Protein AF-A0A7S2XBC8-F1 (afdb_monomer)

Radius of gyration: 17.73 Å; Cα contacts (8 Å, |Δi|>4): 64; chains: 1; bounding box: 42×34×45 Å

Solvent-accessible surface area (backbone atoms only — not comparable to full-atom values): 6701 Å² total; per-residue (Å²): 125,57,74,66,45,65,72,53,76,74,55,89,76,81,88,74,84,79,74,72,63,86,49,64,77,62,72,65,73,50,96,62,77,83,68,76,88,70,92,78,57,51,81,41,81,68,49,72,50,68,39,73,52,100,85,59,77,63,46,72,45,80,35,26,44,48,54,52,51,53,52,51,52,52,48,39,64,75,67,66,66,53,95,85,63,82,82,87,84,80,55,59,68,86,38,77,75,33,67,97

Organism: NCBI:txid641309

Mean predicted aligned error: 10.99 Å

Foldseek 3Di:
DPPVCVVVPNPDDDDDPPPPPPPPVVVVVDPDDPDPDDDFDQQDFDDWAWDPDPPDHTDTDTDGNVRVVVVVVVCCVVVVDDPPDDDDQDDDCSDPVNVD

pLDDT: mean 78.54, std 16.35, range [44.0, 97.5]

Nearest PDB structures (foldseek):
  4d4h-assembly1_A  TM=7.473E-01  e=4.223E-03  Planktothrix agardhii
  4r0m-assembly2_A  TM=7.047E-01  e=3.021E-03  Microcystis aeruginosa PCC 7806
  4d4g-assembly1_A  TM=8.916E-01  e=2.408E-02  Planktothrix agardhii
  7ywk-assembly2_B  TM=5.951E-01  e=3.949E-03  Brevibacillus parabrevis

Secondary structure (DSSP, 8-state):
--HHHHHTTTPPP--------S-TTTTTSSSS---------TTSEEEEEEE--TTSSPEEEEEEHHHHHHHHHHHHHHHT--TT------S-TTSHHHH-

Structure (mmCIF, N/CA/C/O backbone):
data_AF-A0A7S2XBC8-F1
#
_entry.id   AF-A0A7S2XBC8-F1
#
loop_
_atom_site.group_PDB
_atom_site.id
_atom_site.type_symbol
_atom_site.label_atom_id
_atom_site.label_alt_id
_atom_site.label_comp_id
_atom_site.label_asym_id
_atom_site.label_entity_id
_atom_site.label_seq_id
_atom_site.pdbx_PDB_ins_code
_atom_site.Cartn_x
_atom_site.Cartn_y
_atom_site.Cartn_z
_atom_site.occupancy
_atom_site.B_iso_or_equiv
_atom_site.auth_seq_id
_atom_site.auth_comp_id
_atom_site.auth_asym_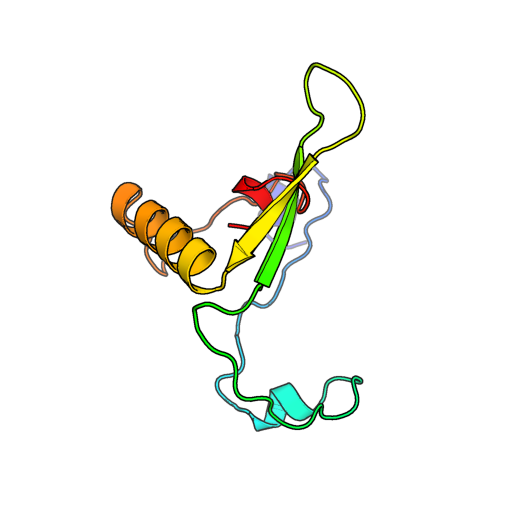id
_atom_site.auth_atom_id
_atom_site.pdbx_PDB_model_num
ATOM 1 N N . ALA A 1 1 ? 13.250 -27.328 -12.396 1.00 52.62 1 ALA A N 1
ATOM 2 C CA . ALA A 1 1 ? 13.415 -26.129 -11.556 1.00 52.62 1 ALA A CA 1
ATOM 3 C C . ALA A 1 1 ? 13.861 -25.007 -12.477 1.00 52.62 1 ALA A C 1
ATOM 5 O O . ALA A 1 1 ? 14.844 -25.220 -13.183 1.00 52.62 1 ALA A O 1
A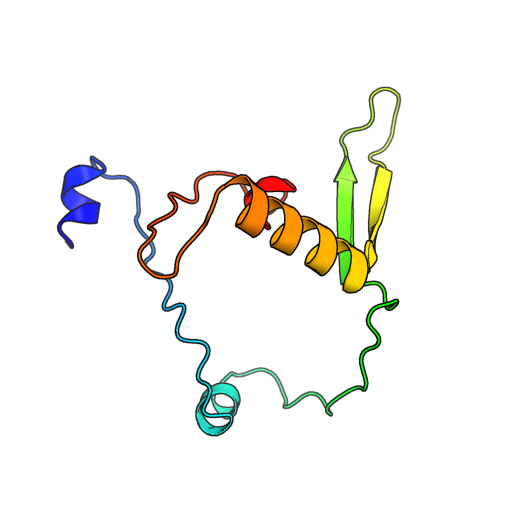TOM 6 N N . SER A 1 2 ? 13.113 -23.901 -12.550 1.00 68.00 2 SER A N 1
ATOM 7 C CA . SER A 1 2 ? 13.515 -22.716 -13.321 1.00 68.00 2 SER A CA 1
ATOM 8 C C . SER A 1 2 ? 14.901 -22.230 -12.863 1.00 68.00 2 SER A C 1
ATOM 10 O O . SER A 1 2 ? 15.338 -22.559 -11.754 1.00 68.00 2 SER A O 1
ATOM 12 N N . GLU A 1 3 ? 15.635 -21.494 -13.705 1.00 69.62 3 GLU A N 1
ATOM 13 C CA . GLU A 1 3 ? 16.976 -20.981 -13.356 1.00 69.62 3 GLU A CA 1
ATOM 14 C C . GLU A 1 3 ? 16.971 -20.210 -12.021 1.00 69.62 3 GLU A C 1
ATOM 16 O O . GLU A 1 3 ? 17.887 -20.361 -11.211 1.00 69.62 3 GLU A O 1
ATOM 21 N N . LEU A 1 4 ? 15.875 -19.499 -11.739 1.00 66.56 4 LEU A N 1
ATOM 22 C CA . LEU A 1 4 ? 15.596 -18.810 -10.476 1.00 66.56 4 LEU A CA 1
ATOM 23 C C . LEU A 1 4 ? 15.541 -19.751 -9.264 1.00 66.56 4 LEU A C 1
ATOM 25 O O . LEU A 1 4 ? 1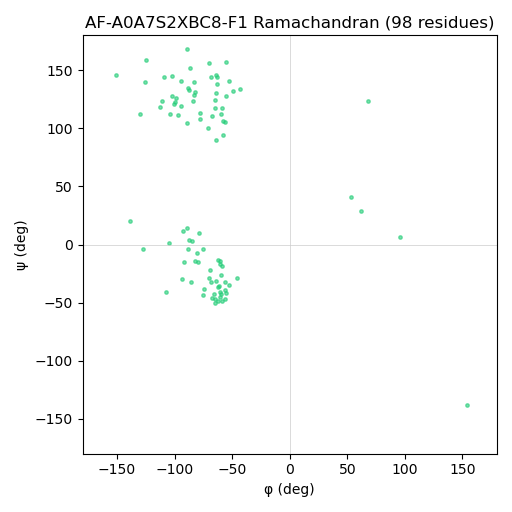6.167 -19.482 -8.241 1.00 66.56 4 LEU A O 1
ATOM 29 N N . SER A 1 5 ? 14.858 -20.891 -9.381 1.00 65.56 5 SER A N 1
ATOM 30 C CA . SER A 1 5 ? 14.781 -21.883 -8.300 1.00 65.56 5 SER A CA 1
ATOM 31 C C . SER A 1 5 ? 16.152 -22.492 -7.971 1.00 65.56 5 SER A C 1
ATOM 33 O O . SER A 1 5 ? 16.429 -22.800 -6.810 1.00 65.56 5 SER A O 1
ATOM 35 N N . ARG A 1 6 ? 17.045 -22.617 -8.964 1.00 70.94 6 ARG A N 1
ATOM 36 C CA . ARG A 1 6 ? 18.426 -23.079 -8.745 1.00 70.94 6 ARG A CA 1
ATOM 37 C C . ARG A 1 6 ? 19.301 -22.001 -8.099 1.00 70.94 6 ARG A C 1
ATOM 39 O O . ARG A 1 6 ? 20.120 -22.333 -7.246 1.00 70.94 6 ARG A O 1
ATOM 46 N N . ALA A 1 7 ? 19.120 -20.737 -8.485 1.00 72.50 7 ALA A N 1
ATOM 47 C CA . ALA A 1 7 ? 19.868 -19.602 -7.946 1.00 72.50 7 ALA A CA 1
ATOM 48 C C . ALA A 1 7 ? 19.533 -19.302 -6.472 1.00 72.50 7 ALA A C 1
ATOM 50 O O . ALA A 1 7 ? 20.410 -18.894 -5.716 1.00 72.50 7 ALA A O 1
ATOM 51 N N . LEU A 1 8 ? 18.291 -19.553 -6.043 1.00 75.12 8 LEU A N 1
ATOM 52 C CA . LEU A 1 8 ? 17.803 -19.230 -4.696 1.00 75.12 8 LEU A CA 1
ATOM 53 C C . LEU A 1 8 ? 18.016 -20.340 -3.647 1.00 75.12 8 LEU A C 1
ATOM 55 O O . LEU A 1 8 ? 17.437 -20.290 -2.566 1.00 75.12 8 LEU A O 1
ATOM 59 N N . GLY A 1 9 ? 18.849 -21.347 -3.932 1.00 77.31 9 GLY A N 1
ATOM 60 C CA . GLY A 1 9 ? 19.381 -22.249 -2.899 1.00 77.31 9 GLY A CA 1
ATOM 61 C C . GLY A 1 9 ? 18.344 -23.081 -2.130 1.00 77.31 9 GLY A C 1
ATOM 62 O O . GLY A 1 9 ? 18.586 -23.426 -0.977 1.00 77.31 9 GLY A O 1
ATOM 63 N N . GLY A 1 10 ? 17.203 -23.411 -2.745 1.00 76.50 10 GLY A N 1
ATOM 64 C CA . GLY A 1 10 ? 16.165 -24.250 -2.130 1.00 76.50 10 GLY A CA 1
ATOM 65 C C . GLY A 1 10 ? 15.014 -23.491 -1.462 1.00 76.50 10 GLY A C 1
ATOM 66 O O . GLY A 1 10 ? 14.158 -24.127 -0.848 1.00 76.50 10 GLY A O 1
ATOM 67 N N . ILE A 1 11 ? 14.952 -22.162 -1.599 1.00 71.94 11 ILE A N 1
ATOM 68 C CA . ILE A 1 11 ? 13.760 -21.386 -1.232 1.00 71.94 11 ILE A CA 1
ATOM 69 C C . ILE A 1 11 ? 12.588 -21.813 -2.139 1.00 71.94 11 ILE A C 1
ATOM 71 O O . ILE A 1 11 ? 12.764 -21.860 -3.361 1.00 71.94 11 ILE A O 1
ATOM 75 N N . PRO A 1 12 ? 11.398 -22.128 -1.586 1.00 67.69 12 PRO A N 1
ATOM 76 C CA . PRO A 1 12 ? 10.200 -22.359 -2.386 1.00 67.69 12 PRO A CA 1
ATOM 77 C C . PRO A 1 12 ? 9.881 -21.119 -3.226 1.00 67.69 12 PRO A C 1
ATOM 79 O O . PRO A 1 12 ? 9.615 -20.049 -2.685 1.00 67.69 12 PRO A O 1
ATOM 82 N N . VAL A 1 13 ? 9.922 -21.267 -4.548 1.00 65.38 13 VAL A N 1
ATOM 83 C CA . VAL A 1 13 ? 9.545 -20.215 -5.496 1.00 65.38 13 VAL A CA 1
ATOM 84 C C . VAL A 1 13 ? 8.132 -20.510 -5.972 1.00 65.38 13 VAL A C 1
ATOM 86 O O . VAL A 1 13 ? 7.872 -21.593 -6.497 1.00 65.38 13 VAL A O 1
ATOM 89 N N . VAL A 1 14 ? 7.229 -19.553 -5.781 1.00 67.56 14 VAL A N 1
ATOM 90 C CA . VAL A 1 14 ? 5.906 -19.559 -6.405 1.00 67.56 14 VAL A CA 1
ATOM 91 C C . VAL A 1 14 ? 5.958 -18.539 -7.532 1.00 67.56 14 VAL A C 1
ATOM 93 O O . VAL A 1 14 ? 6.114 -17.347 -7.280 1.00 67.56 14 VAL A O 1
ATOM 96 N N . GLU A 1 15 ? 5.885 -19.012 -8.773 1.00 66.12 15 GLU A N 1
ATOM 97 C CA . GLU A 1 15 ? 5.712 -18.139 -9.933 1.00 66.12 15 GLU A CA 1
ATOM 98 C C . GLU A 1 15 ? 4.231 -17.736 -9.975 1.00 66.12 15 GLU A C 1
ATOM 100 O O . GLU A 1 15 ? 3.352 -18.587 -10.111 1.00 66.12 15 GLU A O 1
ATOM 105 N N . MET A 1 16 ? 3.952 -16.451 -9.751 1.00 62.38 16 MET A N 1
ATOM 106 C CA . MET A 1 16 ? 2.614 -15.884 -9.904 1.00 62.38 16 MET A CA 1
ATOM 107 C C . MET A 1 16 ? 2.517 -15.304 -11.312 1.00 62.38 16 MET A C 1
ATOM 109 O O . MET A 1 16 ? 3.284 -14.402 -11.646 1.00 62.38 16 MET A O 1
ATOM 113 N N . ASP A 1 17 ? 1.597 -15.818 -12.127 1.00 61.38 17 ASP A N 1
ATOM 114 C CA . ASP A 1 17 ? 1.273 -15.199 -13.411 1.00 61.38 17 ASP A CA 1
ATOM 115 C C . ASP A 1 17 ? 0.598 -13.850 -13.135 1.00 61.38 17 ASP A C 1
ATOM 117 O O . ASP A 1 17 ? -0.502 -13.791 -12.585 1.00 61.38 17 ASP A O 1
ATOM 121 N N . VAL A 1 18 ? 1.297 -12.757 -13.452 1.00 54.16 18 VAL A N 1
ATOM 122 C CA . VAL A 1 18 ? 0.794 -11.378 -13.299 1.00 54.16 18 VAL A CA 1
ATOM 123 C C . VAL A 1 18 ? 0.135 -10.895 -14.594 1.00 54.16 18 VAL A C 1
ATOM 125 O O . VAL A 1 18 ? -0.161 -9.710 -14.736 1.00 54.16 18 VAL A O 1
ATOM 128 N N . GLU A 1 19 ? -0.125 -11.788 -15.555 1.00 49.03 19 GLU A N 1
ATOM 129 C CA . GLU A 1 19 ? -1.062 -11.477 -16.628 1.00 49.03 19 GLU A CA 1
ATOM 130 C C . GLU A 1 19 ? -2.446 -11.277 -16.000 1.00 49.03 19 GLU A C 1
ATOM 132 O O . GLU A 1 19 ? -3.240 -12.201 -15.840 1.00 49.03 19 GLU A O 1
ATOM 137 N N . ALA A 1 20 ? -2.745 -10.033 -15.618 1.00 48.16 20 ALA A N 1
ATOM 138 C CA . ALA A 1 20 ? -4.116 -9.585 -15.539 1.00 48.16 20 ALA A CA 1
ATOM 139 C C . ALA A 1 20 ? -4.683 -9.829 -16.934 1.00 48.16 20 ALA A C 1
ATOM 141 O O . ALA A 1 20 ? -4.311 -9.125 -17.878 1.00 48.16 20 ALA A O 1
ATOM 142 N N . SER A 1 21 ? -5.518 -10.859 -17.089 1.00 44.50 21 SER A N 1
ATOM 143 C CA . SER A 1 21 ? -6.190 -11.077 -18.356 1.00 44.50 21 SER A CA 1
ATOM 144 C C . SER A 1 21 ? -6.990 -9.804 -18.642 1.00 44.50 21 SER A C 1
ATOM 146 O O . SER A 1 21 ? -8.001 -9.497 -18.012 1.00 44.50 21 SER A O 1
ATOM 148 N N . SER A 1 22 ? -6.501 -9.003 -19.588 1.00 45.12 22 SER A N 1
ATOM 149 C CA . SER A 1 22 ? -7.299 -7.925 -20.183 1.00 45.12 22 SER A CA 1
ATOM 150 C C . SER A 1 22 ? -8.567 -8.496 -20.838 1.00 45.12 22 SER A C 1
ATOM 152 O O . SER A 1 22 ? -9.563 -7.793 -21.006 1.00 45.12 22 SER A O 1
ATOM 154 N N . ASP A 1 23 ? -8.563 -9.806 -21.101 1.00 44.00 23 ASP A N 1
ATOM 155 C CA . ASP A 1 23 ? -9.733 -10.616 -21.380 1.00 44.00 23 ASP A CA 1
ATOM 156 C C . ASP A 1 23 ? -10.587 -10.821 -20.122 1.00 44.00 23 ASP A C 1
ATOM 158 O O . ASP A 1 23 ? -10.363 -11.723 -19.312 1.00 44.00 23 ASP A O 1
ATOM 162 N N . ARG A 1 24 ? -11.662 -10.029 -20.022 1.00 50.19 24 ARG A N 1
ATOM 163 C CA . ARG A 1 24 ? -12.799 -10.265 -19.108 1.00 50.19 24 ARG A CA 1
ATOM 164 C C . ARG A 1 24 ? -13.295 -11.721 -19.128 1.00 50.19 24 ARG A C 1
ATOM 166 O O . ARG A 1 24 ? -13.789 -12.196 -18.114 1.00 50.19 24 ARG A O 1
ATOM 173 N N . ALA A 1 25 ? -13.141 -12.415 -20.257 1.00 50.34 25 ALA A N 1
ATOM 174 C CA . ALA A 1 25 ? -13.585 -13.793 -20.458 1.00 50.34 25 ALA A CA 1
ATOM 175 C C . ALA A 1 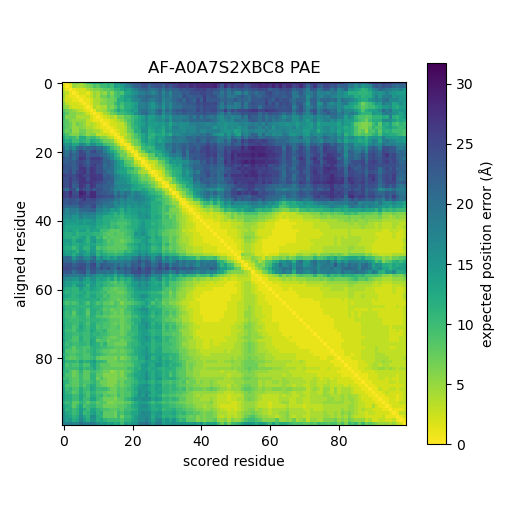25 ? -12.786 -14.842 -19.654 1.00 50.34 25 ALA A C 1
ATOM 177 O O . ALA A 1 25 ? -13.289 -15.937 -19.413 1.00 50.34 25 ALA A O 1
ATOM 178 N N . GLU A 1 26 ? -11.552 -14.548 -19.225 1.00 47.88 26 GLU A N 1
ATOM 179 C CA . GLU A 1 26 ? -10.797 -15.452 -18.339 1.00 47.88 26 GLU A CA 1
ATOM 180 C C . GLU A 1 26 ? -10.976 -15.120 -16.858 1.00 47.88 26 GLU A C 1
ATOM 182 O O . GLU A 1 26 ? -11.032 -16.037 -16.036 1.00 47.88 26 GLU A O 1
ATOM 187 N N . ALA A 1 27 ? -11.212 -13.846 -16.530 1.00 49.91 27 ALA A N 1
ATOM 188 C CA . ALA A 1 27 ? -11.665 -13.417 -15.207 1.00 49.91 27 ALA A CA 1
ATOM 189 C C . ALA A 1 27 ? -13.048 -13.993 -14.821 1.00 49.91 27 ALA A C 1
ATOM 191 O O . ALA A 1 27 ? -13.426 -13.941 -13.657 1.00 49.91 27 ALA A O 1
ATOM 192 N N . GLU A 1 28 ? -13.798 -14.566 -15.768 1.00 47.00 28 GLU A N 1
ATOM 193 C CA . GLU A 1 28 ? -15.060 -15.285 -15.530 1.00 47.00 28 GLU A CA 1
ATOM 194 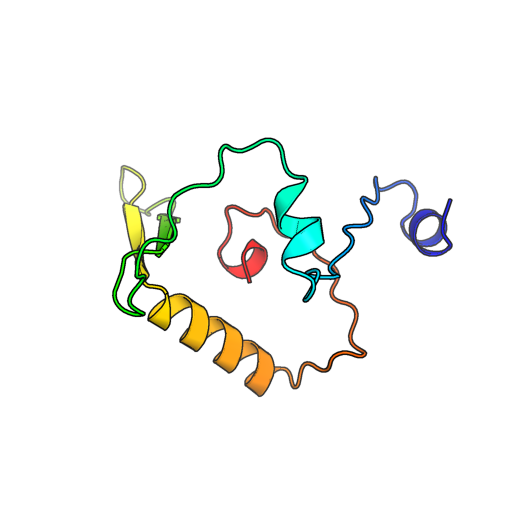C C . GLU A 1 28 ? -14.874 -16.750 -15.084 1.00 47.00 28 GLU A C 1
ATOM 196 O O . GLU A 1 28 ? -15.824 -17.367 -14.609 1.00 47.00 28 GLU A O 1
ATOM 201 N N . LYS A 1 29 ? -13.675 -17.342 -15.210 1.00 49.91 29 LYS A N 1
ATOM 202 C CA . LYS A 1 29 ? -13.445 -18.773 -14.892 1.00 49.91 29 LYS A CA 1
ATOM 203 C C . LYS A 1 29 ? -13.166 -19.054 -13.415 1.00 49.91 29 LYS A C 1
ATOM 205 O O . LYS A 1 29 ? -12.855 -20.187 -13.042 1.00 49.91 29 LYS A O 1
ATOM 210 N N . VAL A 1 30 ? -13.218 -18.034 -12.576 1.00 55.09 30 VAL A N 1
ATOM 211 C CA . VAL A 1 30 ? -12.807 -18.113 -11.180 1.00 55.09 30 VAL A CA 1
ATOM 212 C C . VAL A 1 30 ? -14.017 -18.399 -10.282 1.00 55.09 30 VAL A C 1
ATOM 214 O O . VAL A 1 30 ? -15.101 -17.894 -10.550 1.00 55.09 30 VAL A O 1
ATOM 217 N N . PRO A 1 31 ? -13.892 -19.244 -9.238 1.00 52.88 31 PRO A N 1
ATOM 218 C CA . PRO A 1 31 ? -15.037 -19.923 -8.612 1.00 52.88 31 PRO A CA 1
ATOM 219 C C . PRO A 1 31 ? -15.849 -19.048 -7.650 1.00 52.88 31 PRO A C 1
ATOM 221 O O . PRO A 1 31 ? -16.656 -19.571 -6.881 1.00 52.88 31 PRO A O 1
ATOM 224 N N . TRP A 1 32 ? -15.597 -17.743 -7.620 1.00 62.19 32 TRP A N 1
ATOM 225 C CA . TRP A 1 32 ? -16.427 -16.808 -6.880 1.00 62.19 32 TRP A CA 1
ATOM 226 C C . TRP A 1 32 ? -17.629 -16.459 -7.755 1.00 62.19 32 TRP A C 1
ATOM 228 O O . TRP A 1 32 ? -17.457 -16.125 -8.926 1.00 62.19 32 TRP A O 1
ATOM 238 N N . GLU A 1 33 ? -18.847 -16.571 -7.209 1.00 56.78 33 GLU A N 1
ATOM 239 C CA . GLU A 1 33 ? -20.056 -16.059 -7.869 1.00 56.78 33 GLU A CA 1
ATOM 240 C C . GLU A 1 33 ? -19.743 -14.677 -8.440 1.00 56.78 33 GLU A C 1
ATOM 242 O O . GLU A 1 33 ? -19.099 -13.877 -7.755 1.00 56.78 33 GLU A O 1
ATOM 247 N N . SER A 1 34 ? -20.130 -14.426 -9.696 1.00 61.38 34 SER A N 1
ATOM 248 C CA . SER A 1 34 ? -19.910 -13.134 -10.338 1.00 61.38 34 SER A CA 1
ATOM 249 C C . SER A 1 34 ? -20.596 -12.074 -9.483 1.00 61.38 34 SER A C 1
ATOM 251 O O . SER A 1 34 ? -21.807 -11.869 -9.586 1.00 61.38 34 SER A O 1
ATOM 253 N N . ALA A 1 35 ? -19.838 -11.462 -8.576 1.00 64.12 35 ALA A N 1
ATOM 254 C CA . ALA A 1 35 ? -20.322 -10.365 -7.775 1.00 64.12 35 ALA A CA 1
ATOM 255 C C . ALA A 1 35 ? -20.825 -9.322 -8.768 1.00 64.12 35 ALA A C 1
ATOM 257 O O . ALA A 1 35 ? -20.120 -8.989 -9.727 1.00 64.12 35 ALA A O 1
ATOM 258 N N . GLU A 1 36 ? -22.067 -8.871 -8.586 1.00 71.88 36 GLU A N 1
ATOM 259 C CA . GLU A 1 36 ? -22.578 -7.752 -9.366 1.00 71.88 36 GLU A CA 1
ATOM 260 C C . GLU A 1 36 ? -21.545 -6.629 -9.302 1.00 71.88 36 GLU A C 1
ATOM 262 O O . GLU A 1 36 ? -21.002 -6.335 -8.234 1.00 71.88 36 GLU A O 1
ATOM 267 N N . ALA A 1 37 ? -21.219 -6.053 -10.459 1.00 70.56 37 ALA A N 1
ATOM 268 C CA . ALA A 1 37 ? -20.261 -4.965 -10.515 1.00 70.56 37 ALA A CA 1
ATOM 269 C C . ALA A 1 37 ? -20.789 -3.813 -9.651 1.00 70.56 37 ALA A C 1
ATOM 271 O O . ALA A 1 37 ? -21.812 -3.207 -9.967 1.00 70.56 37 ALA A O 1
ATOM 272 N N . VAL A 1 38 ? -20.104 -3.549 -8.541 1.00 82.00 38 VAL A N 1
ATOM 273 C CA . VAL A 1 38 ? -20.397 -2.419 -7.664 1.00 82.00 38 VAL A CA 1
ATOM 274 C C . VAL A 1 38 ? -19.597 -1.224 -8.166 1.00 82.00 38 VAL A C 1
ATOM 276 O O . VAL A 1 38 ? -18.412 -1.352 -8.474 1.00 82.00 38 VAL A O 1
ATOM 279 N N . GLU A 1 39 ? -20.240 -0.063 -8.250 1.00 87.12 39 GLU A N 1
ATOM 280 C CA . GLU A 1 39 ? -19.539 1.201 -8.479 1.00 87.12 39 GLU A CA 1
ATOM 281 C C . GLU A 1 39 ? -18.639 1.496 -7.271 1.00 87.12 39 GLU A C 1
ATOM 283 O O . GLU A 1 39 ? -19.136 1.645 -6.154 1.00 87.12 39 GLU A O 1
ATOM 288 N N . VAL A 1 40 ? -17.324 1.561 -7.493 1.00 89.62 40 VAL A N 1
ATOM 289 C CA . VAL A 1 40 ? -16.318 1.837 -6.455 1.00 89.62 40 VAL A CA 1
ATOM 290 C C . VAL A 1 40 ? -15.708 3.212 -6.700 1.00 89.62 40 VAL A C 1
ATOM 292 O O . VAL A 1 40 ? -15.156 3.484 -7.767 1.00 89.62 40 VAL A O 1
ATOM 295 N N . SER A 1 41 ? -15.791 4.081 -5.697 1.00 95.44 41 SER A N 1
ATOM 296 C CA . SER A 1 41 ? -15.154 5.394 -5.682 1.00 95.44 41 SER A CA 1
ATOM 297 C C . SER A 1 41 ? -13.715 5.311 -5.171 1.00 95.44 41 SER A C 1
ATOM 299 O O . SER A 1 41 ? -13.375 4.493 -4.317 1.00 95.44 41 SER A O 1
ATOM 301 N N . GLY A 1 42 ? -12.862 6.235 -5.620 1.00 95.94 42 GLY A N 1
ATOM 302 C CA . GLY A 1 42 ? -11.500 6.381 -5.098 1.00 95.94 42 GLY A CA 1
ATOM 303 C C . GLY A 1 42 ? -11.442 6.683 -3.591 1.00 95.94 42 GLY A C 1
ATOM 304 O O . GLY A 1 42 ? -10.462 6.346 -2.925 1.00 95.94 42 GLY A O 1
ATOM 305 N N . ASP A 1 43 ? -12.495 7.288 -3.039 1.00 97.25 43 ASP A N 1
ATOM 306 C CA . ASP A 1 43 ? -12.591 7.620 -1.613 1.00 97.25 43 ASP A CA 1
ATOM 307 C C . ASP A 1 43 ? -13.184 6.488 -0.762 1.00 97.25 43 ASP A C 1
ATOM 309 O O . ASP A 1 43 ? -13.217 6.597 0.465 1.00 97.25 43 ASP A O 1
ATOM 313 N N . ASP A 1 44 ? -13.607 5.384 -1.385 1.00 96.88 44 ASP A N 1
ATOM 314 C CA . ASP A 1 44 ? -14.066 4.214 -0.648 1.00 96.88 44 ASP A CA 1
ATOM 315 C C . ASP A 1 44 ? -12.897 3.544 0.082 1.00 96.88 44 ASP A C 1
ATOM 317 O O . ASP A 1 44 ? -11.754 3.494 -0.393 1.00 96.88 44 ASP A O 1
ATOM 321 N N . ASN A 1 45 ? -13.192 3.020 1.272 1.00 97.50 45 ASN A N 1
ATOM 322 C CA . ASN A 1 45 ? -12.225 2.292 2.084 1.00 97.50 45 ASN A CA 1
ATOM 323 C C . ASN A 1 45 ? -11.804 1.004 1.366 1.00 97.50 45 ASN A C 1
ATOM 325 O O . ASN A 1 45 ? -12.643 0.154 1.083 1.00 97.50 45 ASN A O 1
ATOM 329 N N . ALA A 1 46 ? -10.501 0.837 1.155 1.00 94.81 46 ALA A N 1
ATOM 330 C CA . ALA A 1 46 ? -9.931 -0.280 0.409 1.00 94.81 46 ALA A CA 1
ATOM 331 C C . ALA A 1 46 ? -9.224 -1.299 1.315 1.00 94.81 46 ALA A C 1
ATOM 333 O O . ALA A 1 46 ? -9.334 -2.505 1.109 1.00 94.81 46 ALA A O 1
ATOM 334 N N . MET A 1 47 ? -8.484 -0.831 2.328 1.00 94.06 47 MET A N 1
ATOM 335 C CA . MET A 1 47 ? -7.639 -1.701 3.154 1.00 94.06 47 MET A CA 1
ATOM 336 C C . MET A 1 47 ? -7.475 -1.174 4.581 1.00 94.06 47 MET A C 1
ATOM 338 O O . MET A 1 47 ? -7.384 0.035 4.802 1.00 94.06 47 MET A O 1
ATOM 342 N N . ILE A 1 48 ? -7.380 -2.095 5.548 1.00 95.19 48 ILE A N 1
ATOM 343 C CA . ILE A 1 48 ? -7.010 -1.797 6.937 1.00 95.19 48 ILE A CA 1
ATOM 344 C C . ILE A 1 48 ? -5.650 -2.419 7.251 1.00 95.19 48 ILE A C 1
ATOM 346 O O . ILE A 1 48 ? -5.509 -3.639 7.265 1.00 95.19 48 ILE A O 1
ATOM 350 N N . MET A 1 49 ? -4.671 -1.578 7.579 1.00 92.12 49 MET A N 1
ATOM 351 C CA . MET A 1 49 ? -3.348 -2.002 8.038 1.00 92.12 49 MET A CA 1
ATOM 352 C C . MET A 1 49 ? -3.248 -1.889 9.554 1.00 92.12 49 MET A C 1
ATOM 354 O O . MET A 1 49 ? -3.393 -0.802 10.116 1.00 92.12 49 MET A O 1
ATOM 358 N N . TYR A 1 50 ? -2.973 -2.999 10.235 1.00 92.81 50 TYR A N 1
ATOM 359 C CA . TYR A 1 50 ? -2.767 -2.980 11.680 1.00 92.81 50 TYR A CA 1
ATOM 360 C C . TYR A 1 50 ? -1.313 -2.683 12.025 1.00 92.81 50 TYR A C 1
ATOM 362 O O .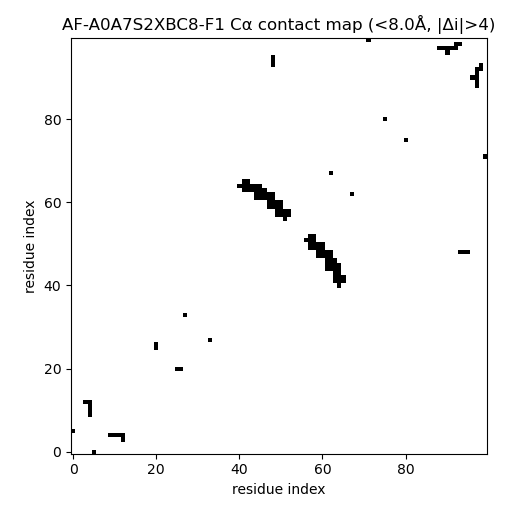 TYR A 1 50 ? -0.385 -3.286 11.495 1.00 92.81 50 TYR A O 1
ATOM 370 N N . THR A 1 51 ? -1.122 -1.770 12.970 1.00 89.56 51 THR A N 1
ATOM 371 C CA . THR A 1 51 ? 0.192 -1.457 13.536 1.00 89.56 51 THR A CA 1
ATOM 372 C C . THR A 1 51 ? 0.267 -1.969 14.967 1.00 89.56 51 THR A C 1
ATOM 374 O O . THR A 1 51 ? -0.731 -1.936 15.692 1.00 89.56 51 THR A O 1
ATOM 377 N N . SER A 1 52 ? 1.448 -2.444 15.379 1.00 83.19 52 SER A N 1
ATOM 378 C CA . SER A 1 52 ? 1.663 -3.046 16.703 1.00 83.19 52 SER A CA 1
ATOM 379 C C . SER A 1 52 ? 1.272 -2.108 17.847 1.00 83.19 52 SER A C 1
ATOM 381 O O . SER A 1 52 ? 0.747 -2.577 18.848 1.00 83.19 52 SER A O 1
ATOM 383 N N . GLY A 1 53 ? 1.443 -0.794 17.658 1.00 70.94 53 GLY A N 1
ATOM 384 C CA . GLY A 1 53 ? 1.124 0.233 18.645 1.00 70.94 53 GLY A CA 1
ATOM 385 C C . GLY A 1 53 ? 2.058 0.164 19.858 1.00 70.94 53 GLY A C 1
ATOM 386 O O . GLY A 1 53 ? 2.151 -0.843 20.544 1.00 70.94 53 GLY A O 1
ATOM 387 N N . THR A 1 54 ? 2.748 1.255 20.185 1.00 67.50 54 THR A N 1
ATOM 388 C CA . THR A 1 54 ? 3.718 1.264 21.299 1.00 67.50 54 THR A CA 1
ATOM 389 C C . THR A 1 54 ? 3.076 1.301 22.694 1.00 67.50 54 THR A C 1
ATOM 391 O O . THR A 1 54 ? 3.791 1.251 23.690 1.00 67.50 54 THR A O 1
ATOM 394 N N . THR A 1 55 ? 1.743 1.395 22.800 1.00 65.62 55 THR A N 1
ATOM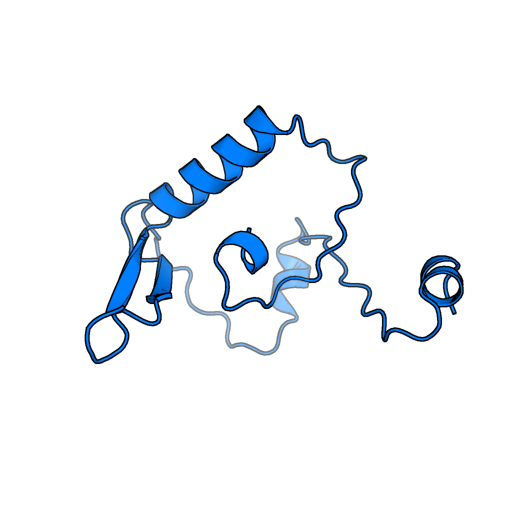 395 C CA . THR A 1 55 ? 1.039 1.680 24.067 1.00 65.62 55 THR A CA 1
ATOM 396 C C . THR A 1 55 ? -0.244 0.868 24.307 1.00 65.62 55 THR A C 1
ATOM 398 O O . THR A 1 55 ? -1.072 1.274 25.122 1.00 65.62 55 THR A O 1
ATOM 401 N N . GLY A 1 56 ? -0.454 -0.275 23.640 1.00 75.31 56 GLY A N 1
ATOM 402 C CA . GLY A 1 56 ? -1.632 -1.112 23.914 1.00 75.31 56 GLY A CA 1
ATOM 403 C C . GLY A 1 56 ? -2.084 -1.987 22.749 1.00 75.31 56 GLY A C 1
ATOM 404 O O . GLY A 1 56 ? -1.269 -2.610 22.082 1.00 75.31 56 GLY A O 1
ATOM 405 N N . LYS A 1 57 ? -3.404 -2.069 22.533 1.00 82.69 57 LYS A N 1
ATOM 406 C CA . LYS A 1 57 ? -3.999 -2.872 21.452 1.00 82.69 57 LYS A CA 1
ATOM 407 C C . LYS A 1 57 ? -3.579 -2.337 20.068 1.00 82.69 57 LYS A C 1
ATOM 409 O O . LYS A 1 57 ? -3.484 -1.114 19.919 1.00 82.69 57 LYS A O 1
ATOM 414 N N . PRO A 1 58 ? -3.403 -3.215 19.059 1.00 89.31 58 PRO A N 1
ATOM 415 C CA . PRO A 1 58 ? -3.101 -2.803 17.693 1.00 89.31 58 PRO A CA 1
ATOM 416 C C . PRO A 1 58 ? -4.104 -1.782 17.154 1.00 89.31 58 PRO A C 1
ATOM 418 O O . PRO A 1 58 ? -5.309 -1.896 17.391 1.00 89.31 58 PRO A O 1
ATOM 421 N N . LYS A 1 59 ? -3.606 -0.792 16.409 1.00 91.69 59 LYS A N 1
ATOM 422 C CA . LYS A 1 59 ? -4.434 0.243 15.772 1.00 91.69 59 LYS A CA 1
ATOM 423 C C . LYS A 1 59 ? -4.589 -0.077 14.292 1.00 91.69 59 LYS A C 1
ATOM 425 O O . LYS A 1 59 ? -3.579 -0.286 13.620 1.00 91.69 59 LYS A O 1
ATOM 430 N N . GLY A 1 60 ? -5.830 -0.099 13.811 1.00 93.06 60 GLY A N 1
ATOM 431 C CA . GLY A 1 60 ? -6.146 -0.240 12.392 1.00 93.06 60 GLY A CA 1
ATOM 432 C C . GLY A 1 60 ? -6.083 1.112 11.689 1.00 93.06 60 GLY A C 1
ATOM 433 O O . GLY A 1 60 ? -6.755 2.056 12.100 1.00 93.06 60 GLY A O 1
ATOM 434 N N . VAL A 1 61 ? -5.267 1.200 10.646 1.00 94.12 61 VAL A N 1
ATOM 435 C CA . VAL A 1 61 ? -5.187 2.345 9.740 1.00 94.12 61 VAL A CA 1
ATOM 436 C C . VAL A 1 61 ? -6.040 2.020 8.526 1.00 94.12 61 VAL A C 1
ATOM 438 O O . VAL A 1 61 ? -5.700 1.113 7.772 1.00 94.12 61 VAL A O 1
ATOM 441 N N . VAL A 1 62 ? -7.154 2.730 8.363 1.00 96.75 62 VAL A N 1
ATOM 442 C CA . VAL A 1 62 ? -8.025 2.600 7.189 1.00 96.75 62 VAL A CA 1
ATOM 443 C C . VAL A 1 62 ? -7.447 3.443 6.056 1.00 96.75 62 VAL A C 1
ATOM 445 O O . VAL A 1 62 ? -7.100 4.603 6.270 1.00 96.75 62 VAL A O 1
ATOM 448 N N . THR A 1 63 ? -7.334 2.854 4.872 1.00 95.69 63 THR A N 1
ATOM 449 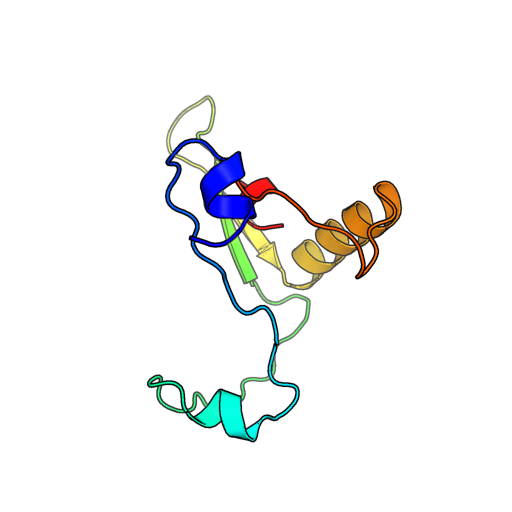C CA . THR A 1 63 ? -6.813 3.493 3.657 1.00 95.69 63 THR A CA 1
ATOM 450 C C . THR A 1 63 ? -7.827 3.365 2.532 1.00 95.69 63 THR A C 1
ATOM 452 O O . THR A 1 63 ? -8.468 2.320 2.399 1.00 95.69 63 THR A O 1
ATOM 455 N N . THR A 1 64 ? -7.984 4.426 1.743 1.00 97.19 64 THR A N 1
ATOM 456 C CA . THR A 1 64 ? -8.863 4.444 0.567 1.00 97.19 64 THR A CA 1
ATOM 457 C C . THR A 1 64 ? -8.133 3.984 -0.691 1.00 97.19 64 THR A C 1
ATOM 459 O O . THR A 1 64 ? -6.899 3.916 -0.709 1.00 97.19 64 THR A O 1
ATOM 462 N N . HIS A 1 65 ? -8.870 3.717 -1.770 1.00 95.44 65 HIS A N 1
ATOM 463 C CA . HIS A 1 65 ? -8.273 3.435 -3.081 1.00 95.44 65 HIS A CA 1
ATOM 464 C C . HIS A 1 65 ? -7.325 4.558 -3.538 1.00 95.44 65 HIS A C 1
ATOM 466 O O . HIS A 1 65 ? -6.209 4.281 -3.979 1.00 95.44 65 HIS A O 1
ATOM 472 N N . ASN A 1 66 ? -7.710 5.822 -3.337 1.00 97.19 66 ASN A N 1
ATOM 473 C CA . ASN A 1 66 ? -6.882 6.992 -3.635 1.00 97.19 66 ASN A CA 1
ATOM 474 C C . ASN A 1 66 ? -5.586 7.018 -2.806 1.00 97.19 66 ASN A C 1
ATOM 476 O O . ASN A 1 66 ? -4.540 7.417 -3.316 1.00 97.19 66 ASN A O 1
ATOM 480 N N . ASN A 1 67 ? -5.613 6.575 -1.540 1.00 95.75 67 ASN A N 1
ATOM 481 C CA . ASN A 1 67 ? -4.391 6.474 -0.735 1.00 95.75 67 ASN A CA 1
ATOM 482 C C . ASN A 1 67 ? -3.424 5.424 -1.293 1.00 95.75 67 ASN A C 1
ATOM 484 O O . ASN A 1 67 ? -2.221 5.681 -1.352 1.00 95.75 67 ASN A O 1
ATOM 488 N N . LEU A 1 68 ? -3.944 4.263 -1.703 1.00 93.69 68 LEU A N 1
ATOM 489 C CA . LEU A 1 68 ? -3.135 3.196 -2.292 1.00 93.69 68 LEU A CA 1
ATOM 490 C C . LEU A 1 68 ? -2.533 3.643 -3.625 1.00 93.69 68 LEU A C 1
ATOM 492 O O . LEU A 1 68 ? -1.326 3.526 -3.810 1.00 93.69 68 LEU A O 1
ATOM 496 N N . GLN A 1 69 ? -3.344 4.242 -4.500 1.00 94.62 69 GLN A N 1
ATOM 497 C CA . GLN A 1 69 ? -2.877 4.770 -5.780 1.00 94.62 69 GLN A CA 1
ATOM 498 C C . GLN A 1 69 ? -1.778 5.821 -5.587 1.00 94.62 69 GLN A C 1
ATOM 500 O O . GLN A 1 69 ? -0.726 5.725 -6.210 1.00 94.62 69 GLN A O 1
ATOM 505 N N . ALA A 1 70 ? -1.984 6.793 -4.692 1.00 95.44 70 ALA A N 1
ATOM 506 C CA . ALA A 1 70 ? -0.989 7.828 -4.424 1.00 95.44 70 ALA A CA 1
ATOM 507 C C . ALA A 1 70 ? 0.341 7.240 -3.925 1.00 95.44 70 ALA A C 1
ATOM 509 O O . ALA A 1 70 ? 1.407 7.665 -4.371 1.00 95.44 70 ALA A O 1
ATOM 510 N N . MET A 1 71 ? 0.291 6.252 -3.028 1.00 92.62 71 MET A N 1
ATOM 511 C CA . MET A 1 71 ? 1.478 5.566 -2.518 1.00 92.62 71 MET A CA 1
ATOM 512 C C . MET A 1 71 ? 2.203 4.783 -3.619 1.00 92.62 71 MET A C 1
ATOM 514 O O . MET A 1 71 ? 3.407 4.965 -3.783 1.00 92.62 71 MET A O 1
ATOM 518 N N . THR A 1 72 ? 1.491 3.952 -4.387 1.00 91.94 72 THR A N 1
ATOM 519 C CA . THR A 1 72 ? 2.089 3.141 -5.456 1.00 91.94 72 THR A CA 1
ATOM 520 C C . THR A 1 72 ? 2.708 4.020 -6.537 1.00 91.94 72 THR A C 1
ATOM 522 O O . THR A 1 72 ? 3.872 3.823 -6.872 1.00 91.94 72 THR A O 1
ATOM 525 N N . THR A 1 73 ? 1.989 5.036 -7.029 1.00 93.62 73 THR A N 1
ATOM 526 C CA . THR A 1 73 ? 2.529 5.960 -8.038 1.00 93.62 73 THR A CA 1
ATOM 527 C C . THR A 1 73 ? 3.759 6.699 -7.515 1.00 93.62 73 THR A C 1
ATOM 529 O O . THR A 1 73 ? 4.756 6.788 -8.221 1.00 93.62 73 THR A O 1
ATOM 532 N N . SER A 1 74 ? 3.750 7.144 -6.251 1.00 94.31 74 SER A N 1
ATOM 533 C CA . SER A 1 74 ? 4.921 7.808 -5.656 1.00 94.31 74 SER A CA 1
ATOM 534 C C . SER A 1 74 ? 6.157 6.902 -5.611 1.00 94.31 74 SER A C 1
ATOM 536 O O . SER A 1 74 ? 7.271 7.392 -5.770 1.00 94.31 74 SER A O 1
ATOM 538 N N . LEU A 1 75 ? 5.982 5.596 -5.380 1.00 91.69 75 LEU A N 1
ATOM 539 C CA . LEU A 1 75 ? 7.087 4.632 -5.363 1.00 91.69 75 LEU A CA 1
ATOM 540 C C . LEU A 1 75 ? 7.584 4.307 -6.773 1.00 91.69 75 LEU A C 1
ATOM 542 O O . LEU A 1 75 ? 8.793 4.297 -6.988 1.00 91.69 75 LEU A O 1
ATOM 546 N N . VAL A 1 76 ? 6.668 4.105 -7.726 1.00 92.62 76 VAL A N 1
ATOM 547 C CA . VAL A 1 76 ? 7.004 3.908 -9.146 1.00 92.62 76 VAL A CA 1
ATOM 548 C C . VAL A 1 76 ? 7.818 5.088 -9.668 1.00 92.62 76 VAL A C 1
ATOM 550 O O . VAL A 1 76 ? 8.864 4.876 -10.276 1.00 92.62 76 VAL A O 1
ATOM 553 N N . ASP A 1 77 ? 7.383 6.314 -9.373 1.00 95.25 77 ASP A N 1
ATOM 554 C CA . ASP A 1 77 ? 8.066 7.532 -9.803 1.00 95.25 77 ASP A CA 1
ATOM 555 C C . ASP A 1 77 ? 9.431 7.690 -9.116 1.00 95.25 77 ASP A C 1
ATOM 557 O O . ASP A 1 77 ? 10.426 7.990 -9.771 1.00 95.25 77 ASP A O 1
ATOM 561 N N . ALA A 1 78 ? 9.506 7.476 -7.798 1.00 95.31 78 ALA A N 1
ATOM 562 C CA . ALA A 1 78 ? 10.742 7.668 -7.037 1.00 95.31 78 ALA A CA 1
ATOM 563 C C . ALA A 1 78 ? 11.822 6.618 -7.340 1.00 95.31 78 ALA A C 1
ATOM 565 O O . ALA A 1 78 ? 13.011 6.903 -7.181 1.00 95.31 78 ALA A O 1
ATOM 566 N N . TRP A 1 79 ? 11.422 5.404 -7.718 1.00 93.62 79 TRP A N 1
ATOM 567 C CA . TRP A 1 79 ? 12.332 4.300 -8.030 1.00 93.62 79 TRP A CA 1
ATOM 568 C C . TRP A 1 79 ? 12.471 4.020 -9.522 1.00 93.62 79 TRP A C 1
ATOM 570 O O . TRP A 1 79 ? 13.205 3.105 -9.889 1.00 93.62 79 TRP A O 1
ATOM 580 N N . GLU A 1 80 ? 11.792 4.808 -10.357 1.00 96.06 80 GLU A N 1
ATOM 581 C CA . GLU A 1 80 ? 11.824 4.715 -11.817 1.00 96.06 80 GLU A CA 1
ATOM 582 C C . GLU A 1 80 ? 11.499 3.301 -12.321 1.00 96.06 80 GLU A C 1
ATOM 584 O O . GLU A 1 80 ? 12.124 2.785 -13.249 1.00 96.06 80 GLU A O 1
ATOM 589 N N . TRP A 1 81 ? 10.515 2.657 -11.688 1.00 93.00 81 TRP A N 1
ATOM 590 C CA . TRP A 1 81 ? 10.119 1.305 -12.061 1.00 93.00 81 TRP A CA 1
ATOM 591 C C . TRP A 1 81 ? 9.583 1.254 -13.488 1.00 93.00 81 TRP A C 1
ATOM 593 O O . TRP A 1 81 ? 8.779 2.072 -13.935 1.00 93.00 81 TRP A O 1
ATOM 603 N N . SER A 1 82 ? 10.005 0.213 -14.186 1.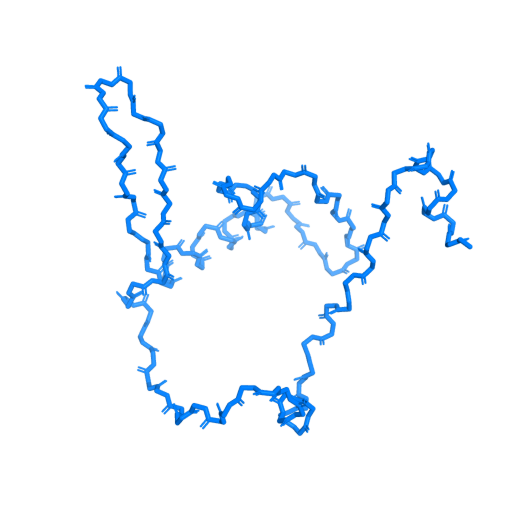00 91.56 82 SER A N 1
ATOM 604 C CA . SER A 1 82 ? 9.671 -0.089 -15.562 1.00 91.56 82 SER A CA 1
ATOM 605 C C . SER A 1 82 ? 9.089 -1.502 -15.674 1.00 91.56 82 SER A C 1
ATOM 607 O O . SER A 1 82 ? 9.378 -2.375 -14.852 1.00 91.56 82 SER A O 1
ATOM 609 N N . PRO A 1 83 ? 8.336 -1.805 -16.744 1.00 89.00 83 PRO A N 1
ATOM 610 C CA . PRO A 1 83 ? 7.859 -3.168 -17.000 1.00 89.00 83 PRO A CA 1
ATOM 611 C C . PRO A 1 83 ? 8.976 -4.216 -17.178 1.00 89.00 83 PRO A C 1
ATOM 613 O O . PRO A 1 83 ? 8.723 -5.421 -17.114 1.00 89.00 83 PRO A O 1
ATOM 616 N N . SER A 1 84 ? 10.218 -3.787 -17.435 1.00 87.69 84 SER A N 1
ATOM 617 C CA . SER A 1 84 ? 11.380 -4.679 -17.521 1.00 87.69 84 SER A CA 1
ATOM 618 C C . SER A 1 84 ? 11.944 -5.089 -16.162 1.00 87.69 84 SER A C 1
ATOM 620 O O . SER A 1 84 ? 12.707 -6.056 -16.108 1.00 87.69 84 SER A O 1
ATOM 622 N N . ASP A 1 85 ? 11.569 -4.408 -15.080 1.00 87.44 85 ASP A N 1
ATOM 623 C CA . ASP A 1 85 ? 12.106 -4.702 -13.759 1.00 87.44 85 ASP A CA 1
ATOM 624 C C . ASP A 1 85 ? 11.607 -6.041 -13.212 1.00 87.44 85 ASP A C 1
ATOM 626 O O . ASP A 1 85 ? 10.592 -6.613 -13.627 1.00 87.44 85 ASP A O 1
ATOM 630 N N . ARG A 1 86 ? 12.392 -6.595 -12.289 1.00 84.69 86 ARG A N 1
ATOM 631 C CA . ARG A 1 86 ? 12.074 -7.818 -11.551 1.00 84.69 86 ARG A CA 1
ATOM 632 C C . ARG A 1 86 ? 12.284 -7.531 -10.076 1.00 84.69 86 ARG A C 1
ATOM 634 O O . ARG A 1 86 ? 13.413 -7.319 -9.640 1.00 84.69 86 ARG A O 1
ATOM 641 N N . ILE A 1 87 ? 11.193 -7.516 -9.319 1.00 82.62 87 ILE A N 1
ATOM 642 C CA . ILE A 1 87 ? 11.208 -7.192 -7.894 1.00 82.62 87 ILE A CA 1
ATOM 643 C C . ILE A 1 87 ? 11.183 -8.496 -7.102 1.00 82.62 87 ILE A C 1
ATOM 645 O O . ILE A 1 87 ? 10.308 -9.340 -7.293 1.00 82.62 87 ILE A O 1
ATOM 649 N N . LEU A 1 88 ? 12.151 -8.665 -6.201 1.00 83.88 88 LEU A N 1
ATOM 650 C CA . LEU A 1 88 ? 12.119 -9.757 -5.238 1.00 83.88 88 LEU A CA 1
ATOM 651 C C . LEU A 1 88 ? 11.138 -9.405 -4.119 1.00 83.88 88 LEU A C 1
ATOM 653 O O . LEU A 1 88 ? 11.433 -8.569 -3.265 1.00 83.88 88 LEU A O 1
ATOM 657 N N . HIS A 1 89 ? 9.994 -10.078 -4.101 1.00 82.81 89 HIS A N 1
ATOM 658 C CA . HIS A 1 89 ? 9.004 -9.935 -3.043 1.00 82.81 89 HIS A CA 1
ATOM 659 C C . HIS A 1 89 ? 9.283 -10.932 -1.913 1.00 82.81 89 HIS A C 1
ATOM 661 O O . HIS A 1 89 ? 9.071 -12.134 -2.059 1.00 82.81 89 HIS A O 1
ATOM 667 N N . PHE A 1 90 ? 9.826 -10.443 -0.798 1.00 85.06 90 PHE A N 1
ATOM 668 C CA . PHE A 1 90 ? 10.153 -11.271 0.374 1.00 85.06 90 PHE A CA 1
ATOM 669 C C . PHE A 1 90 ? 9.563 -10.728 1.680 1.00 85.06 90 PHE A C 1
ATOM 671 O O . PHE A 1 90 ? 9.720 -11.341 2.739 1.00 85.06 90 PHE A O 1
ATOM 678 N N . LEU A 1 91 ? 8.910 -9.567 1.627 1.00 87.50 91 LEU A N 1
ATOM 679 C CA . LEU A 1 91 ? 8.274 -8.968 2.790 1.00 87.50 91 LEU A CA 1
ATOM 680 C C . LEU A 1 91 ? 6.884 -9.587 2.980 1.00 87.50 91 LEU A C 1
ATOM 682 O O . LEU A 1 91 ? 6.179 -9.814 2.003 1.00 87.50 91 LEU A O 1
ATOM 686 N N . PRO A 1 92 ? 6.442 -9.871 4.214 1.00 87.12 92 PRO A N 1
ATOM 687 C CA . PRO A 1 92 ? 5.121 -10.454 4.409 1.00 87.12 92 PRO A CA 1
ATOM 688 C C . PRO A 1 92 ? 4.005 -9.508 3.943 1.00 87.12 92 PRO A C 1
ATOM 690 O O . PRO A 1 92 ? 4.067 -8.305 4.194 1.00 87.12 92 PRO A O 1
ATOM 693 N N . LEU A 1 93 ? 2.932 -10.063 3.370 1.00 86.56 93 LEU A N 1
ATOM 694 C CA . LEU A 1 93 ? 1.778 -9.300 2.860 1.00 86.56 93 LEU A CA 1
ATOM 695 C C . LEU A 1 93 ? 1.041 -8.469 3.928 1.00 86.56 93 LEU A C 1
ATOM 697 O O . LEU A 1 93 ? 0.240 -7.610 3.597 1.00 86.56 93 LEU A O 1
ATOM 701 N N . HIS A 1 94 ? 1.287 -8.705 5.218 1.00 86.56 94 HIS A N 1
ATOM 702 C CA . HIS A 1 94 ? 0.727 -7.891 6.304 1.00 86.56 94 HIS A CA 1
ATOM 703 C C . HIS A 1 94 ? 1.593 -6.668 6.663 1.00 86.56 94 HIS A C 1
ATOM 705 O O . HIS A 1 94 ? 1.275 -5.943 7.606 1.00 86.56 94 HIS A O 1
ATOM 711 N N . HIS A 1 95 ? 2.687 -6.426 5.936 1.00 88.19 95 HIS A N 1
ATOM 712 C CA . HIS A 1 95 ? 3.473 -5.196 6.010 1.00 88.19 95 HIS A CA 1
ATOM 713 C C . HIS A 1 95 ? 3.160 -4.288 4.822 1.00 88.19 95 HIS A C 1
ATOM 715 O O . HIS A 1 95 ? 2.970 -4.763 3.712 1.00 88.19 95 HIS A O 1
ATOM 721 N N . VAL A 1 96 ? 3.172 -2.968 5.038 1.00 86.25 96 VAL A N 1
ATOM 722 C CA . VAL A 1 96 ? 2.800 -1.984 4.000 1.00 86.25 96 VAL A CA 1
ATOM 723 C C . VAL A 1 96 ? 3.640 -2.131 2.729 1.00 86.25 96 VAL A C 1
ATOM 725 O O . VAL A 1 96 ? 3.106 -2.093 1.635 1.00 86.25 96 VAL A O 1
ATOM 728 N N . HIS A 1 97 ? 4.934 -2.401 2.880 1.00 83.31 97 HIS A N 1
ATOM 729 C CA . HIS A 1 97 ? 5.871 -2.632 1.778 1.00 83.31 97 HIS A CA 1
ATOM 730 C C . HIS A 1 97 ? 5.823 -4.056 1.199 1.00 83.31 97 HIS A C 1
ATOM 732 O O . HIS A 1 97 ? 6.528 -4.348 0.248 1.00 83.31 97 HIS A O 1
ATOM 738 N N . GLY A 1 98 ? 5.077 -4.970 1.825 1.00 85.12 98 GLY A N 1
ATOM 739 C CA . GLY A 1 98 ? 4.759 -6.271 1.243 1.00 85.12 98 GLY A CA 1
ATOM 740 C C . GLY A 1 98 ? 3.443 -6.246 0.464 1.00 85.12 98 GLY A C 1
ATOM 741 O O . GLY A 1 98 ? 3.172 -7.170 -0.287 1.00 85.12 98 GLY A O 1
ATOM 742 N N . VAL A 1 99 ? 2.604 -5.224 0.634 1.00 82.50 99 VAL A N 1
ATOM 743 C CA . VAL A 1 99 ? 1.386 -5.056 -0.176 1.00 82.50 99 VAL A CA 1
ATOM 744 C C . VAL A 1 99 ? 1.680 -4.314 -1.479 1.00 82.50 99 VAL A C 1
ATOM 746 O O . VAL A 1 99 ? 1.006 -4.561 -2.475 1.00 82.50 99 VAL A O 1
ATOM 749 N N . VAL A 1 100 ? 2.655 -3.403 -1.452 1.00 68.75 100 VAL A N 1
ATOM 750 C CA . VAL A 1 100 ? 2.992 -2.496 -2.559 1.00 68.75 100 VAL A CA 1
ATOM 751 C C . VAL A 1 100 ? 4.204 -2.984 -3.329 1.00 68.75 100 VAL A C 1
ATOM 753 O O . VAL A 1 100 ? 5.152 -3.454 -2.663 1.00 68.75 100 VAL A O 1
#

InterPro domains:
  IPR000873 AMP-dependent synthetase/ligase domain [PF00501] (18-99)
  IPR020459 AMP-binding [PR00154] (43-54)
  IPR020459 AMP-binding [PR00154] (55-63)
  IPR020845 AMP-binding, conserved site [PS00455] (48-59)
  IPR042099 ANL, N-terminal domain [G3DSA:3.40.50.12780] (2-100)

Sequence (100 aa):
ASELSRALGGIPVVEMDVEASSDRAEAEKVPWESAEAVEVSGDDNAMIMYTSGTTGKPKGVVTTHNNLQAMTTSLVDAWEWSPSDRILHFLPLHHVHGVV